Protein AF-A0A2S7U0L6-F1 (afdb_monomer)

Mean predicted aligned error: 8.76 Å

Secondary structure (DSSP, 8-state):
-----PPP------HHHHHHHHHHHHHHT--HHHHHHHHHHHHHHHHHHHHHHHHHHTTSPP--HHHHHHHTT-GGG--

Solvent-accessible surface area (backbone atoms only — not comparable to full-atom values): 5014 Å² total; per-residue (Å²): 130,90,76,73,82,83,78,91,80,87,81,90,67,58,71,68,57,49,51,54,46,49,52,51,18,65,75,69,77,47,53,59,68,55,56,52,56,46,54,53,52,49,55,55,48,50,54,52,50,51,53,49,50,55,62,56,51,74,77,52,81,90,73,57,69,69,57,52,26,56,76,68,73,46,61,81,72,83,112

Radius of gyration: 21.91 Å; Cα contacts (8 Å, |Δi|>4): 15; chains: 1; bounding box: 58×40×39 Å

InterPro domains:
  IPR010985 Ribbon-helix-helix [SSF47598] (5-46)
  IPR013321 Arc-type ribbon-helix-helix [G3DSA:1.10.1220.10] (2-47)
  IPR054029 RH3 domain [PF22180] (2-58)

Organism: NCBI:txid1658618

Sequence (79 aa):
MATKQAKRATIYLDPDLHRAVKIKAGLSSVTISELISEAIRDSLREDAADIKALESSKNEPSVSLEDVLKEFNLERLLK

Structure (mmCIF, N/CA/C/O backbone):
data_AF-A0A2S7U0L6-F1
#
_entry.id   AF-A0A2S7U0L6-F1
#
loop_
_atom_site.group_PDB
_atom_site.id
_atom_site.type_symbol
_atom_site.label_atom_id
_atom_site.label_alt_id
_atom_site.label_comp_id
_atom_site.label_asym_id
_atom_site.label_entity_id
_atom_site.label_seq_id
_atom_site.pdbx_PDB_ins_code
_atom_site.Cartn_x
_atom_site.Cartn_y
_atom_site.Cartn_z
_atom_site.occupancy
_atom_site.B_iso_or_equiv
_atom_site.auth_seq_id
_atom_site.auth_comp_id
_atom_site.auth_asym_id
_atom_site.auth_atom_id
_atom_site.pdbx_PDB_model_num
ATOM 1 N N . MET A 1 1 ? 22.049 5.727 8.529 1.00 41.00 1 MET A N 1
ATOM 2 C CA . MET A 1 1 ? 20.632 5.459 8.856 1.00 41.00 1 MET A CA 1
ATOM 3 C C . MET A 1 1 ? 20.543 4.055 9.426 1.00 41.00 1 MET A C 1
ATOM 5 O O . MET A 1 1 ? 21.113 3.157 8.821 1.00 41.00 1 MET A O 1
ATOM 9 N N . ALA A 1 2 ? 19.946 3.869 10.605 1.00 40.00 2 ALA A N 1
ATOM 10 C CA . ALA A 1 2 ? 19.853 2.555 11.240 1.00 40.00 2 ALA A CA 1
ATOM 11 C C . ALA A 1 2 ? 19.020 1.611 10.358 1.00 40.00 2 ALA A C 1
ATOM 13 O O . ALA A 1 2 ? 17.811 1.789 10.212 1.00 40.00 2 ALA A O 1
ATOM 14 N N . THR A 1 3 ? 19.666 0.636 9.725 1.00 47.19 3 THR A N 1
ATOM 15 C CA . THR A 1 3 ? 18.997 -0.340 8.868 1.00 47.19 3 THR A CA 1
ATOM 16 C C . THR A 1 3 ? 18.317 -1.374 9.753 1.00 47.19 3 THR A C 1
ATOM 18 O O . THR A 1 3 ? 18.912 -2.359 10.186 1.00 47.19 3 THR A O 1
ATOM 21 N N . LYS A 1 4 ? 17.033 -1.151 10.049 1.00 66.56 4 LYS A N 1
ATOM 22 C CA . LYS A 1 4 ? 16.162 -2.219 10.548 1.00 66.56 4 LYS A CA 1
ATOM 23 C C . LYS A 1 4 ? 16.291 -3.389 9.567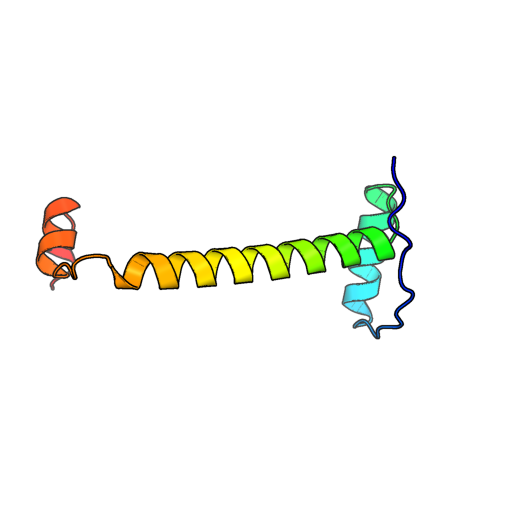 1.00 66.56 4 LYS A C 1
ATOM 25 O O . LYS A 1 4 ? 16.061 -3.206 8.374 1.00 66.56 4 LYS A O 1
ATOM 30 N N . GLN A 1 5 ? 16.726 -4.554 10.048 1.00 82.38 5 GLN A N 1
ATOM 31 C CA . GLN A 1 5 ? 17.015 -5.702 9.189 1.00 82.38 5 GLN A CA 1
ATOM 32 C C . GLN A 1 5 ? 15.772 -6.063 8.365 1.00 82.38 5 GLN A C 1
ATOM 34 O O . GLN A 1 5 ? 14.747 -6.465 8.923 1.00 82.38 5 GLN A O 1
ATOM 39 N N . ALA A 1 6 ? 15.861 -5.898 7.044 1.00 84.12 6 ALA A N 1
ATOM 40 C CA . ALA A 1 6 ? 14.761 -6.207 6.143 1.00 84.12 6 ALA A CA 1
ATOM 41 C C . ALA A 1 6 ? 14.433 -7.706 6.212 1.00 84.12 6 ALA A C 1
ATOM 43 O O . ALA A 1 6 ? 15.326 -8.557 6.214 1.00 84.12 6 ALA A O 1
ATOM 44 N N . LYS A 1 7 ? 13.140 -8.034 6.277 1.00 90.69 7 LYS A N 1
ATOM 45 C CA . LYS A 1 7 ? 12.656 -9.414 6.183 1.00 90.69 7 LYS A CA 1
ATOM 46 C C . LYS A 1 7 ? 12.275 -9.692 4.734 1.00 90.69 7 LYS A C 1
ATOM 48 O O . LYS A 1 7 ? 11.526 -8.925 4.137 1.00 90.69 7 LYS A O 1
ATOM 53 N N . ARG A 1 8 ? 12.820 -10.769 4.162 1.00 92.81 8 ARG A N 1
ATOM 54 C CA . ARG A 1 8 ? 12.515 -11.170 2.784 1.00 92.81 8 ARG A CA 1
ATOM 55 C C . ARG A 1 8 ? 11.110 -11.764 2.729 1.00 92.81 8 ARG A C 1
ATOM 57 O O . ARG A 1 8 ? 10.807 -12.676 3.491 1.00 92.81 8 ARG A O 1
ATOM 64 N N . ALA A 1 9 ? 10.305 -11.286 1.791 1.00 92.31 9 ALA A N 1
ATOM 65 C CA . ALA A 1 9 ? 9.013 -11.855 1.438 1.00 92.31 9 ALA A CA 1
ATOM 66 C C . ALA A 1 9 ? 8.951 -12.057 -0.081 1.00 92.31 9 ALA A C 1
ATOM 68 O O . ALA A 1 9 ? 9.620 -11.347 -0.834 1.00 92.31 9 ALA A O 1
ATOM 69 N N . THR A 1 10 ? 8.164 -13.033 -0.522 1.00 95.25 10 THR A N 1
ATOM 70 C CA . THR A 1 10 ? 7.864 -13.264 -1.937 1.00 95.25 10 THR A CA 1
ATOM 71 C C . THR A 1 10 ? 6.374 -13.045 -2.129 1.00 95.25 10 THR A C 1
ATOM 73 O O . THR A 1 10 ? 5.575 -13.642 -1.413 1.00 95.25 10 THR A O 1
ATOM 76 N N . ILE A 1 11 ? 6.013 -12.175 -3.069 1.00 93.44 11 ILE A N 1
ATOM 77 C CA . ILE A 1 11 ? 4.628 -11.829 -3.388 1.00 93.44 11 ILE A CA 1
ATOM 78 C C . ILE A 1 11 ? 4.407 -11.978 -4.887 1.00 93.44 11 ILE A C 1
ATOM 80 O O . ILE A 1 11 ? 5.321 -11.744 -5.681 1.00 93.44 11 ILE A O 1
ATOM 84 N N . TYR A 1 12 ? 3.192 -12.350 -5.265 1.00 96.50 12 TYR A N 1
ATOM 85 C CA . TYR A 1 12 ? 2.748 -12.290 -6.648 1.00 96.50 12 TYR A CA 1
ATOM 86 C C . TYR A 1 12 ? 2.067 -10.945 -6.879 1.00 96.50 12 TYR A C 1
ATOM 88 O O . TYR A 1 12 ? 1.251 -10.516 -6.066 1.00 96.50 12 TYR A O 1
ATOM 96 N N . LEU A 1 13 ? 2.428 -10.278 -7.971 1.00 96.12 13 LEU A N 1
ATOM 97 C CA . LEU A 1 13 ? 1.792 -9.045 -8.416 1.00 96.12 13 LEU A CA 1
ATOM 98 C C . LEU A 1 13 ? 1.053 -9.325 -9.715 1.00 96.12 13 LEU A C 1
ATOM 100 O O . LEU A 1 13 ? 1.539 -10.090 -10.552 1.00 9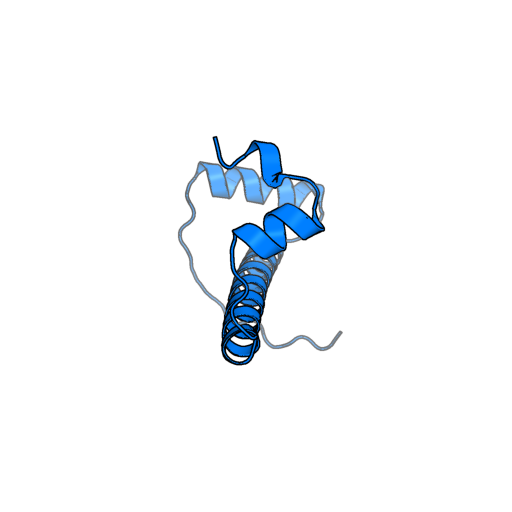6.12 13 LEU A O 1
ATOM 104 N N . ASP A 1 14 ? -0.082 -8.659 -9.887 1.00 98.06 14 ASP A N 1
ATOM 105 C CA . ASP A 1 14 ? -0.720 -8.560 -11.191 1.00 98.06 14 ASP A CA 1
ATOM 106 C C . ASP A 1 14 ? 0.289 -8.023 -12.241 1.00 98.06 14 ASP A C 1
ATOM 108 O O . ASP A 1 14 ? 1.087 -7.132 -11.910 1.00 98.06 14 ASP A O 1
ATOM 112 N N . PRO A 1 15 ? 0.318 -8.557 -13.480 1.00 98.25 15 PRO A N 1
ATOM 113 C CA . PRO A 1 15 ? 1.298 -8.151 -14.488 1.00 98.25 15 PRO A CA 1
ATOM 114 C C . PRO A 1 15 ? 1.276 -6.655 -14.821 1.00 98.25 15 PRO A C 1
ATOM 116 O O . PRO A 1 15 ? 2.345 -6.049 -14.977 1.00 98.25 15 PRO A O 1
ATOM 119 N N . ASP A 1 16 ? 0.090 -6.049 -14.895 1.00 98.06 16 ASP A N 1
ATOM 120 C CA . ASP A 1 16 ? -0.061 -4.630 -15.213 1.00 98.06 16 ASP A CA 1
ATOM 121 C C . ASP A 1 16 ? 0.369 -3.771 -14.023 1.00 98.06 16 ASP A C 1
ATOM 123 O O . ASP A 1 16 ? 1.092 -2.781 -14.191 1.00 98.06 16 ASP A O 1
ATOM 127 N N . LEU A 1 17 ? 0.043 -4.208 -12.803 1.00 97.06 17 LEU A N 1
ATOM 128 C CA . LEU A 1 17 ? 0.505 -3.553 -11.581 1.00 97.06 17 LEU A CA 1
ATOM 129 C C . LEU A 1 17 ? 2.034 -3.599 -11.455 1.00 97.06 17 LEU A C 1
ATOM 131 O O . LEU A 1 17 ? 2.668 -2.578 -11.182 1.00 97.06 17 LEU A O 1
ATOM 135 N N . HIS A 1 18 ? 2.653 -4.755 -11.701 1.00 97.44 18 HIS A N 1
ATOM 136 C CA . HIS A 1 18 ? 4.109 -4.889 -11.684 1.00 97.44 18 HIS A CA 1
ATOM 137 C C . HIS A 1 18 ? 4.769 -3.949 -12.702 1.00 97.44 18 HIS A C 1
ATOM 139 O O . HIS A 1 18 ? 5.770 -3.299 -12.387 1.00 97.44 18 HIS A O 1
ATOM 145 N N . ARG A 1 19 ? 4.195 -3.819 -13.907 1.00 97.81 19 ARG A N 1
ATOM 146 C CA . ARG A 1 19 ? 4.684 -2.882 -14.926 1.00 97.81 19 ARG A CA 1
ATOM 147 C C . ARG A 1 19 ? 4.587 -1.432 -14.452 1.00 97.81 19 ARG A C 1
ATOM 149 O O . ARG A 1 19 ? 5.567 -0.697 -14.580 1.00 97.81 19 ARG A O 1
ATOM 156 N N . ALA A 1 20 ? 3.449 -1.030 -13.892 1.00 97.69 20 ALA A N 1
ATOM 157 C CA . ALA A 1 20 ? 3.24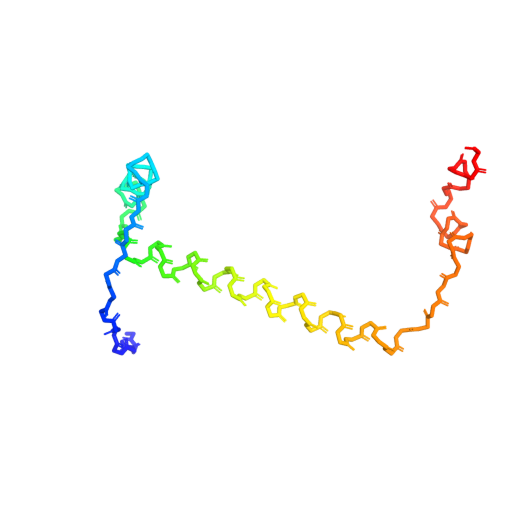2 0.323 -13.383 1.00 97.69 20 ALA A CA 1
ATOM 158 C C . ALA A 1 20 ? 4.230 0.667 -12.255 1.00 97.69 20 ALA A C 1
ATOM 160 O O . ALA A 1 20 ? 4.901 1.701 -12.306 1.00 97.69 20 ALA A O 1
ATOM 161 N N . VAL A 1 21 ? 4.391 -0.233 -11.279 1.00 96.12 21 VAL A N 1
ATOM 162 C CA . VAL A 1 21 ? 5.321 -0.043 -10.154 1.00 96.12 21 VAL A CA 1
ATOM 163 C C . VAL A 1 21 ? 6.771 -0.005 -10.637 1.00 96.12 21 VAL A C 1
ATOM 165 O O . VAL A 1 21 ? 7.543 0.831 -10.172 1.00 96.12 21 VAL A O 1
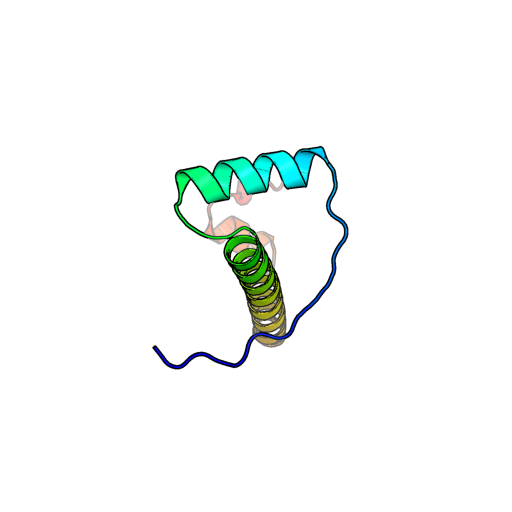ATOM 168 N N . LYS A 1 22 ? 7.147 -0.841 -11.612 1.00 97.00 22 LYS A N 1
ATOM 169 C CA . LYS A 1 22 ? 8.488 -0.824 -12.213 1.00 97.00 22 LYS A CA 1
ATOM 170 C C . LYS A 1 22 ? 8.805 0.513 -12.886 1.00 97.00 22 LYS A C 1
ATOM 172 O O . LYS A 1 22 ? 9.912 1.022 -12.725 1.00 97.00 22 LYS A O 1
ATOM 177 N N . ILE A 1 23 ? 7.852 1.084 -13.626 1.00 98.06 23 ILE A N 1
ATOM 178 C CA . ILE A 1 23 ? 8.018 2.404 -14.253 1.00 98.06 23 ILE A CA 1
ATOM 179 C C . ILE A 1 23 ? 8.176 3.477 -13.173 1.00 98.06 23 ILE A C 1
ATOM 181 O O . ILE A 1 23 ? 9.122 4.260 -13.235 1.00 98.06 23 ILE A O 1
ATOM 185 N N . LYS A 1 24 ? 7.306 3.477 -12.154 1.00 97.19 24 LYS A N 1
ATOM 186 C CA . LYS A 1 24 ? 7.378 4.431 -11.038 1.00 97.19 24 LYS A CA 1
ATOM 187 C C . LYS A 1 24 ? 8.731 4.365 -10.328 1.00 97.19 24 LYS A C 1
ATOM 189 O O . LYS A 1 24 ? 9.363 5.400 -10.167 1.00 97.19 24 LYS A O 1
ATOM 194 N N . ALA A 1 25 ? 9.198 3.161 -9.997 1.00 97.31 25 ALA A N 1
ATOM 195 C CA . ALA A 1 25 ? 10.496 2.915 -9.368 1.00 97.31 25 ALA A CA 1
ATOM 196 C C . ALA A 1 25 ? 11.656 3.512 -10.182 1.00 97.31 25 ALA A C 1
ATOM 198 O O . ALA A 1 25 ? 12.506 4.212 -9.634 1.00 97.31 25 ALA A O 1
ATOM 199 N N . GLY A 1 26 ? 11.652 3.287 -11.502 1.00 97.31 26 GLY A N 1
ATOM 200 C CA . GLY A 1 26 ? 12.656 3.846 -12.407 1.00 97.31 26 GLY A CA 1
ATOM 201 C C . GLY A 1 26 ? 12.641 5.376 -12.455 1.00 97.31 26 GLY A C 1
ATOM 202 O O . GLY A 1 26 ? 13.702 5.991 -12.446 1.00 97.31 26 GLY A O 1
ATOM 203 N N . LEU A 1 27 ? 11.455 5.993 -12.455 1.00 97.31 27 LEU A N 1
ATOM 204 C CA . LEU A 1 27 ? 11.309 7.452 -12.464 1.00 97.31 27 LEU A CA 1
ATOM 205 C C . LEU A 1 27 ? 11.722 8.098 -11.137 1.00 97.31 27 LEU A C 1
ATOM 207 O O . LEU A 1 27 ? 12.303 9.179 -11.142 1.00 97.31 27 LEU A O 1
ATOM 211 N N . SER A 1 28 ? 11.438 7.452 -10.005 1.00 95.19 28 SER A N 1
ATOM 212 C CA . SER A 1 28 ? 11.744 7.992 -8.676 1.00 95.19 28 SER A CA 1
ATOM 213 C C . SER A 1 28 ? 13.098 7.548 -8.120 1.00 95.19 28 SER A C 1
ATOM 215 O O . SER A 1 28 ? 13.437 7.931 -7.007 1.00 95.19 28 SER A O 1
ATOM 217 N N . SER A 1 29 ? 13.887 6.773 -8.875 1.00 95.06 29 SER A N 1
ATOM 218 C CA . SER A 1 29 ? 15.202 6.259 -8.447 1.00 95.06 29 SER A CA 1
ATOM 219 C C . SER A 1 29 ? 15.160 5.474 -7.127 1.00 95.06 29 SER A C 1
ATOM 221 O O . SER A 1 29 ? 16.104 5.510 -6.341 1.00 95.06 29 SER A O 1
ATOM 223 N N . VAL A 1 30 ? 14.065 4.751 -6.892 1.00 95.06 30 VAL A N 1
ATOM 224 C CA . VAL A 1 30 ? 13.890 3.858 -5.735 1.00 95.06 30 VAL A CA 1
ATOM 225 C C . VAL A 1 30 ? 13.632 2.437 -6.219 1.00 95.06 30 VAL A C 1
ATOM 227 O O . VAL A 1 30 ? 13.320 2.199 -7.386 1.00 95.06 30 VAL A O 1
ATOM 230 N N . THR A 1 31 ? 13.739 1.463 -5.328 1.00 95.81 31 THR A N 1
ATOM 231 C CA . THR A 1 31 ? 13.457 0.065 -5.656 1.00 95.81 31 THR A CA 1
ATOM 232 C C . THR A 1 31 ? 11.958 -0.248 -5.610 1.00 95.81 31 THR A C 1
ATOM 234 O O . THR A 1 31 ? 11.180 0.377 -4.889 1.00 95.81 31 THR A O 1
ATOM 237 N N . ILE A 1 32 ? 11.541 -1.291 -6.337 1.00 95.44 32 ILE A N 1
ATOM 238 C CA . ILE A 1 32 ? 10.170 -1.829 -6.257 1.00 95.44 32 ILE A CA 1
ATOM 239 C C . ILE A 1 32 ? 9.830 -2.231 -4.812 1.00 95.44 32 ILE A C 1
ATOM 241 O O . ILE A 1 32 ? 8.739 -1.943 -4.327 1.00 95.44 32 ILE A O 1
ATOM 245 N N . SER A 1 33 ? 10.776 -2.857 -4.105 1.00 94.81 33 SER A N 1
ATOM 246 C CA . SER A 1 33 ? 10.598 -3.281 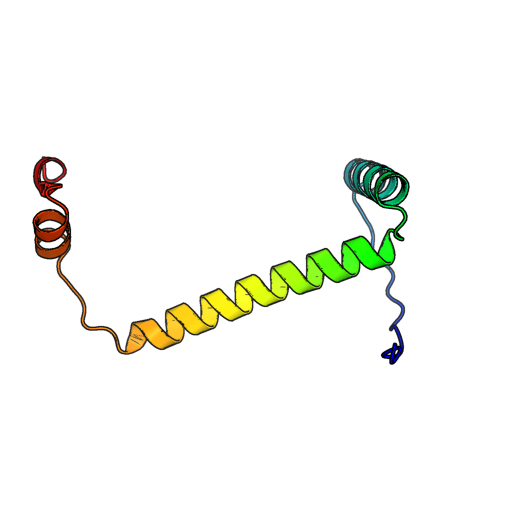-2.713 1.00 94.81 33 SER A CA 1
ATOM 247 C C . SER A 1 33 ? 10.356 -2.107 -1.763 1.00 94.81 33 SER A C 1
ATOM 249 O O . SER A 1 33 ? 9.563 -2.244 -0.833 1.00 94.81 33 SER A O 1
ATOM 251 N N . GLU A 1 34 ? 11.011 -0.964 -1.983 1.00 94.75 34 GLU A N 1
ATOM 252 C CA . GLU A 1 34 ? 10.789 0.254 -1.195 1.00 94.75 34 GLU A CA 1
ATOM 253 C C . GLU A 1 34 ? 9.394 0.829 -1.438 1.00 94.75 34 GLU A C 1
ATOM 255 O O . GLU A 1 34 ? 8.681 1.049 -0.462 1.00 94.75 34 GLU A O 1
ATOM 260 N N . LEU A 1 35 ? 8.965 0.962 -2.702 1.00 95.56 35 LEU A N 1
ATOM 261 C CA . LEU A 1 35 ? 7.612 1.439 -3.031 1.00 95.56 35 LEU A CA 1
ATOM 262 C C . LEU A 1 35 ? 6.526 0.562 -2.411 1.00 95.56 35 LEU A C 1
ATOM 264 O O . LEU A 1 35 ? 5.556 1.067 -1.855 1.00 95.56 35 LEU A O 1
ATOM 268 N N . ILE A 1 36 ? 6.686 -0.758 -2.497 1.00 95.19 36 ILE A N 1
ATOM 269 C CA . ILE A 1 36 ? 5.711 -1.698 -1.935 1.00 95.19 36 ILE A CA 1
ATOM 270 C C . ILE A 1 36 ? 5.724 -1.629 -0.405 1.00 95.19 36 ILE A C 1
ATOM 272 O O . ILE A 1 36 ? 4.668 -1.621 0.220 1.00 95.19 36 ILE A O 1
ATOM 276 N N . SER A 1 37 ? 6.905 -1.535 0.212 1.00 94.75 37 SER A N 1
ATOM 277 C CA . SER A 1 37 ? 7.019 -1.405 1.671 1.00 94.75 37 SER A CA 1
ATOM 278 C C . SER A 1 37 ? 6.405 -0.107 2.195 1.00 94.75 37 SER A C 1
ATOM 280 O O . SER A 1 37 ? 5.864 -0.092 3.299 1.00 94.75 37 SER A O 1
ATOM 282 N N . GLU A 1 38 ? 6.520 0.982 1.436 1.00 94.56 38 GLU A N 1
ATOM 283 C CA . GLU A 1 38 ? 5.890 2.266 1.739 1.00 94.56 38 GLU A CA 1
ATOM 284 C C . GLU A 1 38 ? 4.371 2.180 1.601 1.00 94.56 38 GLU A C 1
ATOM 286 O O . GLU A 1 38 ? 3.678 2.435 2.580 1.00 94.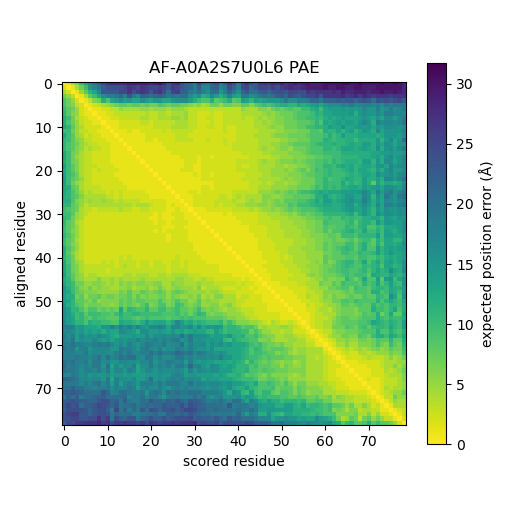56 38 GLU A O 1
ATOM 291 N N . ALA A 1 39 ? 3.864 1.681 0.471 1.00 94.81 39 ALA A N 1
ATOM 292 C CA . ALA A 1 39 ? 2.428 1.517 0.247 1.00 94.81 39 ALA A CA 1
ATOM 293 C C . ALA A 1 39 ? 1.751 0.653 1.329 1.00 94.81 39 ALA A C 1
ATOM 295 O O . ALA A 1 39 ? 0.684 1.004 1.826 1.00 94.81 39 ALA A O 1
ATOM 296 N N . ILE A 1 40 ? 2.390 -0.447 1.751 1.00 94.69 40 ILE A N 1
ATOM 297 C CA . ILE A 1 40 ? 1.889 -1.286 2.854 1.00 94.69 40 ILE A CA 1
ATOM 298 C C . ILE A 1 40 ? 1.877 -0.505 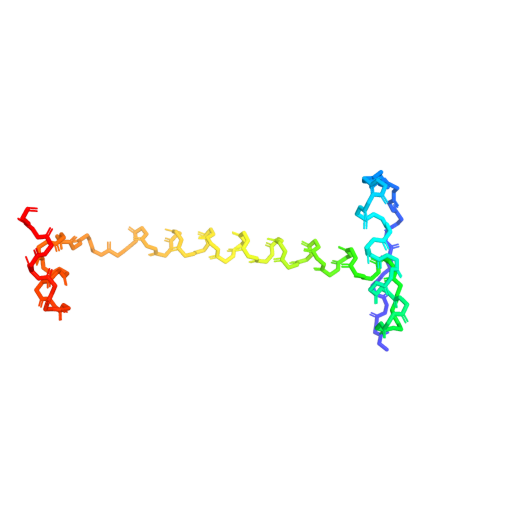4.172 1.00 94.69 40 ILE A C 1
ATOM 300 O O . ILE A 1 40 ? 0.933 -0.614 4.949 1.00 94.69 40 ILE A O 1
ATOM 304 N N . ARG A 1 41 ? 2.928 0.273 4.454 1.00 95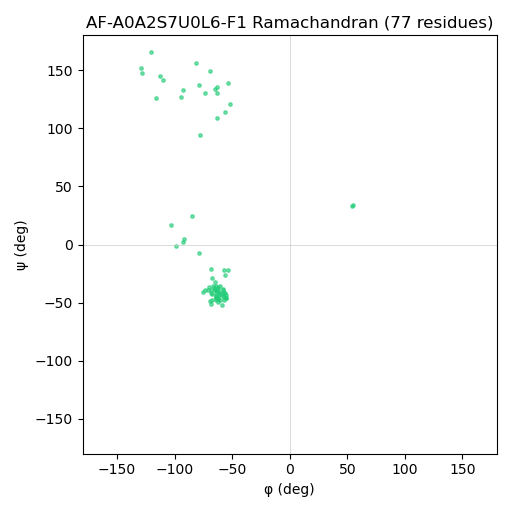.00 41 ARG A N 1
ATOM 305 C CA . ARG A 1 41 ? 3.000 1.072 5.683 1.00 95.00 41 ARG A CA 1
ATOM 306 C C . ARG A 1 41 ? 1.917 2.145 5.712 1.00 95.00 41 ARG A C 1
ATOM 308 O O . ARG A 1 41 ? 1.381 2.405 6.784 1.00 95.00 41 ARG A O 1
ATOM 315 N N . ASP A 1 42 ? 1.640 2.761 4.572 1.00 95.00 42 ASP A N 1
ATOM 316 C CA . ASP A 1 42 ? 0.641 3.814 4.455 1.00 95.00 42 ASP A CA 1
ATOM 317 C C . ASP A 1 42 ? -0.766 3.252 4.638 1.00 95.00 42 ASP A C 1
ATOM 319 O O . ASP A 1 42 ? -1.464 3.718 5.533 1.00 95.00 42 ASP A O 1
ATOM 323 N N . SER A 1 43 ? -1.105 2.159 3.946 1.00 94.44 43 SER A N 1
ATOM 324 C CA . SER A 1 43 ? -2.377 1.447 4.138 1.00 94.44 43 SER A CA 1
ATOM 325 C C . SER A 1 43 ? -2.596 1.033 5.599 1.00 94.44 43 SER A C 1
ATOM 327 O O . SER A 1 43 ? -3.648 1.303 6.166 1.00 94.44 43 SER A O 1
ATOM 329 N N . LEU A 1 44 ? -1.580 0.468 6.263 1.00 94.44 44 LEU A N 1
ATOM 330 C CA . LEU A 1 44 ? -1.697 0.090 7.678 1.00 94.44 44 LEU A CA 1
ATOM 331 C C . LEU A 1 44 ? -1.826 1.294 8.623 1.00 94.44 44 LEU A C 1
ATOM 333 O O . LEU A 1 44 ? -2.379 1.167 9.716 1.00 94.44 44 LEU A O 1
ATOM 337 N N . ARG A 1 45 ? -1.260 2.450 8.259 1.00 94.50 45 ARG A N 1
ATOM 338 C CA . ARG A 1 45 ? -1.354 3.667 9.073 1.00 94.50 45 ARG A CA 1
ATOM 339 C C . ARG A 1 45 ? -2.738 4.293 8.961 1.00 94.50 45 ARG A C 1
ATOM 341 O O . ARG A 1 45 ? -3.241 4.763 9.977 1.00 94.50 45 ARG A O 1
ATOM 348 N N . GLU A 1 46 ? -3.308 4.307 7.761 1.00 92.19 46 GLU A N 1
ATOM 349 C CA . GLU A 1 46 ? -4.677 4.764 7.505 1.00 92.19 46 GLU A CA 1
ATOM 350 C C . GLU A 1 46 ? -5.670 3.929 8.318 1.00 92.19 46 GLU A C 1
ATOM 352 O O . GLU A 1 46 ? -6.367 4.485 9.163 1.00 92.19 46 GLU A O 1
ATOM 357 N N . ASP A 1 47 ? -5.600 2.598 8.214 1.00 92.62 47 ASP A N 1
ATOM 358 C CA . ASP A 1 47 ? -6.449 1.692 8.998 1.00 92.62 47 ASP A CA 1
ATOM 359 C C . ASP A 1 47 ? -6.337 1.953 10.513 1.00 92.62 47 ASP A C 1
ATOM 361 O O . ASP A 1 47 ? -7.331 1.994 11.241 1.00 92.62 47 ASP A O 1
ATOM 365 N N . ALA A 1 48 ? -5.115 2.156 11.017 1.00 91.81 48 ALA A N 1
ATOM 366 C CA . ALA A 1 48 ? -4.892 2.444 12.432 1.00 91.81 48 ALA A CA 1
ATOM 367 C C . ALA A 1 48 ? -5.462 3.809 12.860 1.00 91.81 48 ALA A C 1
ATOM 369 O O . ALA A 1 48 ? -5.932 3.952 13.993 1.00 91.81 48 ALA A O 1
ATOM 370 N N . ALA A 1 49 ? -5.404 4.814 11.983 1.00 91.12 49 ALA A N 1
ATOM 371 C CA . ALA A 1 49 ? -5.979 6.129 12.238 1.00 91.12 49 ALA A CA 1
ATOM 372 C C . ALA A 1 49 ? -7.512 6.060 12.293 1.00 91.12 49 ALA A C 1
ATOM 374 O O . ALA A 1 49 ? -8.104 6.611 13.223 1.00 91.12 49 ALA A O 1
ATOM 375 N N . ASP A 1 50 ? -8.128 5.317 11.376 1.00 90.38 50 ASP A N 1
ATOM 376 C CA . ASP A 1 50 ? -9.578 5.124 11.317 1.00 90.38 50 ASP A CA 1
ATOM 377 C C . ASP A 1 50 ? -10.102 4.388 12.553 1.00 90.38 50 ASP A C 1
ATOM 379 O O . ASP A 1 50 ? -11.058 4.834 13.193 1.00 90.38 50 ASP A O 1
ATOM 383 N N . ILE A 1 51 ? -9.429 3.307 12.966 1.00 89.88 51 ILE A N 1
ATOM 384 C CA . ILE A 1 51 ? -9.777 2.578 14.196 1.00 89.88 51 ILE A CA 1
ATOM 385 C C . ILE A 1 51 ? -9.737 3.517 15.405 1.00 89.88 51 ILE A C 1
ATOM 387 O O . ILE A 1 51 ? -10.666 3.536 16.214 1.00 89.88 51 ILE A O 1
ATOM 391 N N . LYS A 1 52 ? -8.691 4.339 15.517 1.00 91.69 52 LYS A N 1
ATOM 392 C CA . LYS A 1 52 ? -8.550 5.286 16.627 1.00 91.69 52 LYS A CA 1
ATOM 393 C C . LYS A 1 52 ? -9.630 6.375 16.606 1.00 91.69 52 LYS A C 1
ATOM 395 O O . LYS A 1 52 ? -10.101 6.784 17.671 1.00 91.69 52 LYS A O 1
ATOM 400 N N . ALA A 1 53 ? -10.020 6.855 15.425 1.00 89.00 53 ALA A N 1
ATOM 401 C CA . ALA A 1 53 ? -11.102 7.827 15.278 1.00 89.00 53 ALA A CA 1
ATOM 402 C C . ALA A 1 53 ? -12.442 7.237 15.742 1.00 89.00 53 ALA A C 1
ATOM 404 O O . ALA A 1 53 ? -13.146 7.862 16.535 1.00 89.00 53 ALA A O 1
ATOM 405 N N . LEU A 1 54 ? -12.743 5.994 15.352 1.00 88.06 54 LEU A N 1
ATOM 406 C CA . LEU A 1 54 ? -13.930 5.271 15.817 1.00 88.06 54 LEU A CA 1
ATOM 407 C C . LEU A 1 54 ? -13.932 5.070 17.337 1.00 88.06 54 LEU A C 1
ATOM 409 O O . LEU A 1 54 ? -14.959 5.261 17.985 1.00 88.06 54 LEU A O 1
ATOM 413 N N . GLU A 1 55 ? -12.794 4.700 17.928 1.00 89.88 55 GLU A N 1
ATOM 414 C CA . GLU A 1 55 ? -12.675 4.568 19.385 1.00 89.88 55 GLU A CA 1
ATOM 415 C C . GLU A 1 55 ? -12.903 5.893 20.114 1.00 89.88 55 GLU A C 1
ATOM 417 O O . GLU A 1 55 ? -13.545 5.908 21.164 1.00 89.88 55 GLU A O 1
ATOM 422 N N . SER A 1 56 ? -12.418 6.999 19.548 1.00 86.19 56 SER A N 1
AT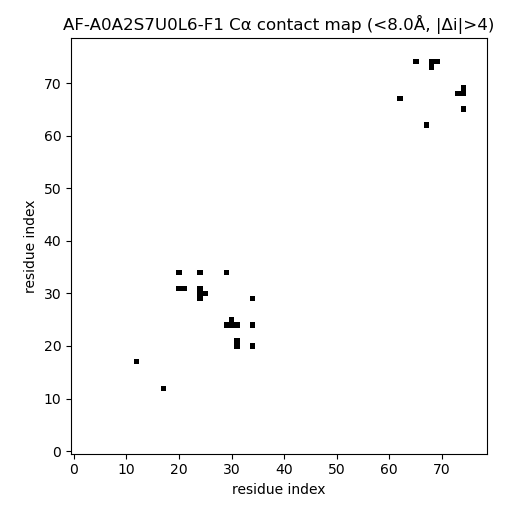OM 423 C CA . SER A 1 56 ? -12.605 8.339 20.111 1.00 86.19 56 SER A CA 1
ATOM 424 C C . SER A 1 56 ? -14.070 8.787 20.022 1.00 86.19 56 SER A C 1
ATOM 426 O O . SER A 1 56 ? -14.599 9.326 20.994 1.00 86.19 56 SER A O 1
ATOM 428 N N . SER A 1 57 ? -14.751 8.467 18.914 1.00 80.56 57 SER A N 1
ATOM 429 C CA . SER A 1 57 ? -16.159 8.814 18.684 1.00 80.56 57 SER A CA 1
ATOM 430 C C . SER A 1 57 ? -17.139 8.073 19.602 1.00 80.56 57 SER A C 1
ATOM 432 O O . SER A 1 57 ? -18.219 8.576 19.890 1.00 80.56 57 SER A O 1
ATOM 434 N N . LYS A 1 58 ? -16.755 6.928 20.192 1.00 85.94 58 LYS A N 1
ATOM 435 C CA . LYS A 1 58 ? -17.588 6.254 21.214 1.00 85.94 58 LYS A CA 1
ATOM 436 C C . LYS A 1 58 ? -17.939 7.147 22.407 1.00 85.94 58 LYS A C 1
ATOM 438 O O . LYS A 1 58 ? -18.936 6.888 23.074 1.00 85.94 58 LYS A O 1
ATOM 443 N N . ASN A 1 59 ? -17.106 8.146 22.697 1.00 81.50 59 ASN A N 1
ATOM 444 C CA . ASN A 1 59 ? -17.313 9.082 23.800 1.00 81.50 59 ASN A CA 1
ATOM 445 C C . ASN A 1 59 ? -17.926 10.415 23.343 1.00 81.50 59 ASN A C 1
ATOM 447 O O . ASN A 1 59 ? -18.148 11.292 24.177 1.00 81.50 59 ASN A O 1
ATOM 451 N N . GLU A 1 60 ? -18.173 10.593 22.044 1.00 83.56 60 GLU A N 1
ATOM 452 C CA . GLU A 1 60 ? -18.806 11.797 21.518 1.00 83.56 60 GLU A CA 1
ATOM 453 C C . GLU A 1 60 ? -20.322 11.740 21.754 1.00 83.56 60 GLU A C 1
ATOM 455 O O . GLU A 1 60 ? -20.952 10.693 21.566 1.00 83.56 60 GLU A O 1
ATOM 460 N N . PRO A 1 61 ? -20.942 12.850 22.184 1.00 84.06 61 PRO A N 1
ATOM 461 C CA . PRO A 1 61 ? -22.388 12.919 22.282 1.00 84.06 61 PRO A CA 1
ATOM 462 C C . PRO A 1 61 ? -22.998 12.804 20.883 1.00 84.06 61 PRO A C 1
ATOM 464 O O . PRO A 1 61 ? -22.579 13.485 19.949 1.00 84.06 61 PRO A O 1
ATOM 467 N N . SER A 1 62 ? -24.022 11.966 20.741 1.00 84.44 62 SER A N 1
ATOM 468 C CA . SER A 1 62 ? -24.806 11.906 19.510 1.00 84.44 62 SER A CA 1
ATOM 469 C C . SER A 1 62 ? -25.512 13.242 19.275 1.00 84.44 62 SER A C 1
ATOM 471 O O . SER A 1 62 ? -26.199 13.738 20.172 1.00 84.44 62 SER A O 1
ATOM 473 N N . VAL A 1 63 ? -25.391 13.782 18.067 1.00 87.06 63 VAL A N 1
ATOM 474 C CA . VAL A 1 63 ? -26.067 15.010 17.631 1.00 87.06 63 VAL A CA 1
ATOM 475 C C . VAL A 1 63 ? -27.126 14.630 16.601 1.00 87.06 63 VAL A C 1
ATOM 477 O O . VAL A 1 63 ? -26.909 13.718 15.800 1.00 87.06 63 VAL A O 1
ATOM 480 N N . SER A 1 64 ? -28.288 15.286 16.636 1.00 89.81 64 SER A N 1
ATOM 481 C CA . SER A 1 64 ? -29.329 15.041 15.637 1.00 89.81 64 SER A CA 1
ATOM 482 C C . SER A 1 64 ? -28.898 15.576 14.270 1.00 89.81 64 SER A C 1
ATOM 484 O O . SER A 1 64 ? -28.165 16.564 14.170 1.00 89.81 64 SER A O 1
ATOM 486 N N . LEU A 1 65 ? -29.363 14.934 13.198 1.00 84.38 65 LEU A N 1
ATOM 487 C CA . LEU A 1 65 ? -29.095 15.418 11.846 1.00 84.38 65 LEU A CA 1
ATOM 488 C C . LEU A 1 65 ? -29.682 16.825 11.653 1.00 84.38 65 LEU A C 1
ATOM 490 O O . LEU A 1 65 ? -29.072 17.662 10.993 1.00 84.38 65 LEU A O 1
ATOM 494 N N . GLU A 1 66 ? -30.834 17.103 12.265 1.00 87.50 66 GLU A N 1
ATOM 495 C CA . GLU A 1 66 ? -31.501 18.402 12.235 1.00 87.50 66 GLU A CA 1
ATOM 496 C C . GLU A 1 66 ? -30.637 19.514 12.848 1.00 87.50 66 GLU A C 1
ATOM 498 O O . GLU A 1 66 ? -30.585 20.615 12.298 1.00 87.50 66 GLU A O 1
ATOM 503 N N . ASP A 1 67 ? -29.941 19.235 13.954 1.00 88.69 67 ASP A N 1
ATOM 504 C CA . ASP A 1 67 ? -29.064 20.207 14.619 1.00 88.69 67 ASP A CA 1
ATOM 505 C C . ASP A 1 67 ? -27.795 20.476 13.799 1.00 88.69 67 ASP A C 1
ATOM 507 O O . ASP A 1 67 ? -27.397 21.631 13.643 1.00 88.69 67 ASP A O 1
ATOM 511 N N . VAL A 1 68 ? -27.215 19.440 13.183 1.00 88.75 68 VAL A N 1
ATOM 512 C CA . VAL A 1 68 ? -26.074 19.593 12.265 1.00 88.75 68 VAL A CA 1
ATOM 513 C C . VAL A 1 68 ? -26.477 20.412 11.032 1.00 88.75 68 VAL A C 1
ATOM 515 O O . VAL A 1 68 ? -25.784 21.348 10.638 1.00 88.75 68 VAL A O 1
ATOM 518 N N . LEU A 1 69 ? -27.624 20.115 10.414 1.00 91.69 69 LEU A N 1
ATOM 519 C CA . LEU A 1 69 ? -28.079 20.841 9.222 1.00 91.69 69 LEU A CA 1
ATOM 520 C C . LEU A 1 69 ? -28.398 22.313 9.514 1.00 91.69 69 LEU A C 1
ATOM 522 O O . LEU A 1 69 ? -28.159 23.158 8.648 1.00 91.69 69 LEU A O 1
ATOM 526 N N . LYS A 1 70 ? -28.879 22.627 10.723 1.00 90.44 70 LYS A N 1
ATOM 527 C CA . LYS A 1 70 ? -29.015 24.005 11.218 1.00 90.44 70 LYS A CA 1
ATOM 528 C C . LYS A 1 70 ? -27.669 24.704 11.326 1.00 90.44 70 LYS A C 1
ATOM 530 O O . LYS A 1 70 ? -27.518 25.803 10.798 1.00 90.44 70 LYS A O 1
ATOM 535 N N . GLU A 1 71 ? -26.691 24.064 11.963 1.00 90.75 71 GLU A N 1
ATOM 536 C CA . GLU A 1 71 ? -25.349 24.624 12.163 1.00 90.75 71 GLU A CA 1
ATOM 537 C C . GLU A 1 71 ? -24.672 24.992 10.832 1.00 90.75 71 GLU A C 1
ATOM 539 O O . GLU A 1 71 ? -24.059 26.054 10.710 1.00 90.75 71 GLU A O 1
ATOM 544 N N . PHE A 1 72 ? -24.861 24.169 9.796 1.00 91.94 72 PHE A N 1
ATOM 545 C CA . PHE A 1 72 ? -24.285 24.399 8.468 1.00 91.94 72 PHE A CA 1
ATOM 546 C C . PHE A 1 72 ? -25.191 25.180 7.493 1.00 91.94 72 PHE A C 1
ATOM 548 O O . PHE A 1 72 ? -24.812 25.360 6.335 1.00 91.94 72 PHE A O 1
ATOM 555 N N . ASN A 1 73 ? -26.363 25.676 7.917 1.00 88.50 73 ASN A N 1
ATOM 556 C CA . ASN A 1 73 ? -27.368 26.322 7.049 1.00 88.50 73 ASN A CA 1
ATOM 557 C C . ASN A 1 73 ? -27.797 25.457 5.839 1.00 88.50 73 ASN A C 1
ATOM 559 O O . ASN A 1 73 ? -28.091 25.963 4.752 1.00 88.50 73 ASN A O 1
ATOM 563 N N . LEU A 1 74 ? -27.830 24.135 6.016 1.00 89.00 74 LEU A N 1
ATOM 564 C CA . LEU A 1 74 ? -28.145 23.137 4.986 1.00 89.00 74 LEU A CA 1
ATOM 565 C C . LEU A 1 74 ? -29.568 22.571 5.103 1.00 89.00 74 LEU A C 1
ATOM 567 O O . LEU A 1 74 ? -29.889 21.563 4.475 1.00 89.00 74 LEU A O 1
ATOM 571 N N . GLU A 1 75 ? -30.457 23.235 5.842 1.00 85.62 75 GLU A N 1
ATOM 572 C CA . GLU A 1 75 ? -31.839 22.791 6.095 1.00 85.62 75 GLU A CA 1
ATOM 573 C C . GLU A 1 75 ? -32.652 22.483 4.824 1.00 85.62 75 GLU A C 1
ATOM 575 O O . GLU A 1 75 ? -33.607 21.708 4.853 1.00 85.62 75 GLU A O 1
ATOM 580 N N . ARG A 1 76 ? -32.253 23.036 3.671 1.00 85.56 76 ARG A N 1
ATOM 581 C CA . ARG A 1 76 ? -32.858 22.737 2.363 1.00 85.56 76 ARG A CA 1
ATOM 582 C C . ARG A 1 76 ? -32.815 21.243 2.000 1.00 85.56 76 ARG A C 1
ATOM 584 O O . ARG A 1 76 ? -33.598 20.825 1.151 1.00 85.56 76 ARG A O 1
ATOM 591 N N . LEU A 1 77 ? -31.912 20.466 2.599 1.00 81.56 77 LEU A N 1
ATOM 592 C CA . LEU A 1 77 ? -31.742 19.034 2.340 1.00 81.56 77 LEU A CA 1
ATOM 593 C C . LEU A 1 77 ? -32.780 18.142 3.045 1.00 81.56 77 LEU A C 1
ATOM 595 O O . LEU A 1 77 ? -32.833 16.956 2.748 1.00 81.56 77 LEU A O 1
ATOM 599 N N . LEU A 1 78 ? -33.627 18.692 3.923 1.00 74.69 78 LEU A N 1
ATOM 600 C CA . LEU A 1 78 ? -34.719 17.964 4.594 1.00 74.69 78 LEU A CA 1
ATOM 601 C C . LEU A 1 78 ? -36.017 17.893 3.759 1.00 74.69 78 LEU A C 1
ATOM 603 O O . LEU A 1 78 ? -37.106 17.794 4.322 1.00 74.69 78 LEU A O 1
ATOM 607 N N . LYS A 1 79 ? -35.924 17.995 2.428 1.00 65.75 79 LYS A N 1
ATOM 608 C CA . LYS A 1 79 ? -37.077 17.974 1.512 1.00 65.75 79 LYS A CA 1
ATOM 609 C C . LYS A 1 79 ? -37.200 16.665 0.753 1.00 65.75 79 LYS A C 1
ATOM 611 O O . LYS A 1 79 ? -36.171 16.227 0.197 1.00 65.75 79 LYS A O 1
#

Foldseek 3Di:
DPDPPDDDDDDDDDPVRVVVLVVVCVVVVHDSVVVVVVVVVVVVVVVVVVVVVVVVCVPPDDDDPCVVCVVVVNCVVVD

pLDDT: mean 89.2, std 11.25, range [40.0, 98.25]